Protein AF-A0A7S2EZU2-F1 (afdb_monomer_lite)

Structure (mmCIF, N/CA/C/O backbone):
data_AF-A0A7S2EZU2-F1
#
_entry.id   AF-A0A7S2EZU2-F1
#
loop_
_atom_site.group_PDB
_atom_site.id
_atom_site.type_symbol
_atom_site.label_atom_id
_atom_site.label_alt_id
_atom_site.label_comp_id
_atom_site.label_asym_id
_atom_site.label_entity_id
_atom_site.label_seq_id
_atom_site.pdbx_PDB_ins_code
_atom_site.Cartn_x
_atom_site.Cartn_y
_atom_site.Cartn_z
_atom_site.occupancy
_atom_site.B_iso_or_equiv
_atom_site.auth_seq_id
_atom_site.auth_comp_id
_atom_site.auth_asym_id
_atom_site.auth_atom_id
_atom_site.pdbx_PDB_model_num
ATOM 1 N N . THR A 1 1 ? 7.214 18.706 7.362 1.00 72.06 1 THR A N 1
ATOM 2 C CA . THR A 1 1 ? 6.166 18.073 6.531 1.00 72.06 1 THR A CA 1
ATOM 3 C C . THR A 1 1 ? 4.751 18.525 6.877 1.00 72.06 1 THR A C 1
ATOM 5 O O . THR A 1 1 ? 3.893 18.353 6.032 1.00 72.06 1 THR A O 1
ATOM 8 N N . GLY A 1 2 ? 4.464 19.071 8.073 1.00 86.44 2 GLY A N 1
ATOM 9 C CA . GLY A 1 2 ? 3.095 19.481 8.444 1.00 86.44 2 GLY A CA 1
ATOM 10 C C . GLY A 1 2 ? 2.192 18.339 8.933 1.00 86.44 2 GLY A C 1
ATOM 11 O O . GLY A 1 2 ? 0.995 18.539 9.103 1.00 86.44 2 GLY A O 1
ATOM 12 N N . ARG A 1 3 ? 2.751 17.142 9.173 1.00 88.69 3 ARG A N 1
ATOM 13 C CA . ARG A 1 3 ? 2.014 16.012 9.759 1.00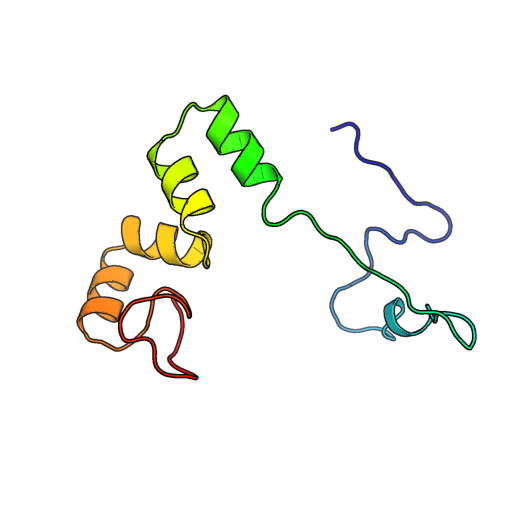 88.69 3 ARG A CA 1
ATOM 14 C C . ARG A 1 3 ? 1.587 16.320 11.194 1.00 88.69 3 ARG A C 1
ATOM 16 O O . ARG A 1 3 ? 2.326 16.962 11.940 1.00 88.69 3 ARG A O 1
ATOM 23 N N . LEU A 1 4 ? 0.431 15.788 11.585 1.00 88.19 4 LEU A N 1
ATOM 24 C CA . LEU A 1 4 ? -0.009 15.784 12.977 1.00 88.19 4 LEU A CA 1
ATOM 25 C C . LEU A 1 4 ? 0.975 14.987 13.843 1.00 88.19 4 LEU A C 1
ATOM 27 O O . LEU A 1 4 ? 1.561 13.999 13.397 1.00 88.19 4 LEU A O 1
ATOM 31 N N . SER A 1 5 ? 1.140 15.417 15.092 1.00 88.12 5 SER A N 1
ATOM 32 C CA . SER A 1 5 ? 1.959 14.721 16.084 1.00 88.12 5 SER A CA 1
ATOM 33 C C . SER A 1 5 ? 1.113 14.362 17.300 1.00 88.12 5 SER A C 1
ATOM 35 O O . SER A 1 5 ? 0.192 15.093 17.658 1.00 88.12 5 SER A O 1
ATOM 37 N N . SER A 1 6 ? 1.419 13.224 17.921 1.00 84.25 6 SER A N 1
ATOM 38 C CA . SER A 1 6 ? 0.743 12.725 19.118 1.00 84.25 6 SER A CA 1
ATOM 39 C C . SER A 1 6 ? 1.741 12.673 20.269 1.00 84.25 6 SER A C 1
ATOM 41 O O . SER A 1 6 ? 2.887 12.252 20.093 1.00 84.25 6 SER A O 1
ATOM 43 N N . ARG A 1 7 ? 1.328 13.138 21.447 1.00 85.44 7 ARG A N 1
ATOM 44 C CA . ARG A 1 7 ? 2.122 13.110 22.678 1.00 85.44 7 ARG A CA 1
ATOM 45 C C . ARG A 1 7 ? 1.205 12.721 23.836 1.00 85.44 7 ARG A C 1
ATOM 47 O O . ARG A 1 7 ? 0.052 13.129 23.848 1.00 85.44 7 ARG A O 1
ATOM 54 N N . GLN A 1 8 ? 1.754 11.973 24.799 1.00 82.75 8 GLN A N 1
ATOM 55 C CA . GLN A 1 8 ? 1.086 11.545 26.040 1.00 82.75 8 GLN A CA 1
ATOM 56 C C . GLN A 1 8 ? -0.294 10.862 25.845 1.00 82.75 8 GLN A C 1
ATOM 58 O O . GLN A 1 8 ? -1.308 11.425 26.252 1.00 82.75 8 GLN A O 1
ATOM 63 N N . PRO A 1 9 ? -0.361 9.626 25.303 1.00 80.50 9 PRO A N 1
ATOM 64 C CA . PRO A 1 9 ? 0.723 8.800 24.755 1.00 80.50 9 PRO A CA 1
ATOM 65 C C . PRO A 1 9 ? 1.002 9.113 23.274 1.00 80.50 9 PRO A C 1
ATOM 67 O O . PRO A 1 9 ? 0.183 9.720 22.594 1.00 80.50 9 PRO A O 1
ATOM 70 N N . ASN A 1 10 ? 2.168 8.712 22.759 1.00 82.12 10 ASN A N 1
ATOM 71 C CA . ASN A 1 10 ? 2.471 8.843 21.331 1.00 82.12 10 ASN A CA 1
ATOM 72 C C . ASN A 1 10 ? 1.849 7.681 20.546 1.00 82.12 10 ASN A C 1
ATOM 74 O O . ASN A 1 10 ? 2.452 6.622 20.426 1.00 82.12 10 ASN A O 1
ATOM 78 N N . LEU A 1 11 ? 0.676 7.909 19.959 1.00 80.75 11 LEU A N 1
ATOM 79 C CA . LEU A 1 11 ? -0.041 6.884 19.191 1.00 80.75 11 LEU A CA 1
ATOM 80 C C . LEU A 1 11 ? 0.485 6.691 17.757 1.00 80.75 11 LEU A C 1
ATOM 82 O O . LEU A 1 11 ? 0.008 5.811 17.045 1.00 80.75 11 LEU A O 1
ATOM 86 N N . MET A 1 12 ? 1.455 7.502 17.317 1.00 78.88 12 MET A N 1
ATOM 87 C CA . MET A 1 12 ? 1.980 7.466 15.944 1.00 78.88 12 MET A CA 1
ATOM 88 C C . MET A 1 12 ? 3.094 6.427 15.752 1.00 78.88 12 MET A C 1
ATOM 90 O O . MET A 1 12 ? 3.340 6.007 14.626 1.00 78.88 12 MET A O 1
ATOM 94 N N . GLY A 1 13 ? 3.799 6.053 16.826 1.00 68.50 13 GLY A N 1
ATOM 95 C CA . GLY A 1 13 ? 5.052 5.285 16.771 1.00 68.50 13 GLY A CA 1
ATOM 96 C C . GLY A 1 13 ? 4.995 3.894 17.400 1.00 68.50 13 GLY A C 1
ATOM 97 O O . GLY A 1 13 ? 6.041 3.359 17.757 1.00 68.50 13 GLY A O 1
ATOM 98 N N . GLU A 1 14 ? 3.804 3.325 17.591 1.00 64.81 14 GLU A N 1
ATOM 99 C CA . GLU A 1 14 ? 3.664 2.020 18.243 1.00 64.81 14 GLU A CA 1
ATOM 100 C C . GLU A 1 14 ? 4.361 0.903 17.441 1.00 64.81 14 GLU A C 1
ATOM 102 O O . GLU A 1 14 ? 4.097 0.767 16.239 1.00 64.81 14 GLU A O 1
ATOM 107 N N . PRO A 1 15 ? 5.225 0.079 18.072 1.00 57.59 15 PRO A N 1
ATOM 108 C CA . PRO A 1 15 ? 5.915 -1.011 17.394 1.00 57.59 15 PRO A CA 1
ATOM 109 C C . PRO A 1 15 ? 4.920 -1.982 16.755 1.00 57.59 15 PRO A C 1
ATOM 111 O O . PRO A 1 15 ? 4.019 -2.494 17.418 1.00 57.59 15 PRO A O 1
ATOM 114 N N . ALA A 1 16 ? 5.115 -2.296 15.472 1.00 56.72 16 ALA A N 1
ATOM 115 C CA . ALA A 1 16 ? 4.250 -3.224 14.739 1.00 56.72 16 ALA A CA 1
ATOM 116 C C . ALA A 1 16 ? 4.284 -4.667 15.292 1.00 56.72 16 ALA A C 1
ATOM 118 O O . ALA A 1 16 ? 3.386 -5.456 15.010 1.00 56.72 16 ALA A O 1
ATOM 119 N N . GLY A 1 17 ? 5.272 -5.016 16.122 1.00 54.12 17 GLY A N 1
ATOM 120 C CA . GLY A 1 17 ? 5.302 -6.293 16.826 1.00 54.12 17 GLY A CA 1
ATOM 121 C C . GLY A 1 17 ? 6.422 -6.365 17.856 1.00 54.12 17 GLY A C 1
ATOM 122 O O . GLY A 1 17 ? 7.586 -6.260 17.478 1.00 54.12 17 GLY A O 1
ATOM 123 N N . LYS A 1 18 ? 6.056 -6.529 19.140 1.00 55.00 18 LYS A N 1
ATOM 124 C CA . LYS A 1 18 ? 6.769 -7.298 20.197 1.00 55.00 18 LYS A CA 1
ATOM 125 C C . LYS A 1 18 ? 6.286 -6.998 21.625 1.00 55.00 18 LYS A C 1
ATOM 127 O O . LYS A 1 18 ? 6.523 -7.817 22.504 1.00 55.00 18 LYS A O 1
ATOM 132 N N . SER A 1 19 ? 5.577 -5.901 21.878 1.00 52.47 19 SER A N 1
ATOM 133 C CA . SER A 1 19 ? 4.894 -5.641 23.156 1.00 52.47 19 SER A CA 1
ATOM 134 C C . SER A 1 19 ? 3.376 -5.676 22.959 1.00 52.47 19 SER A C 1
ATOM 136 O O . SER A 1 19 ? 2.910 -5.593 21.824 1.00 52.47 19 SER A O 1
ATOM 138 N N . VAL A 1 20 ? 2.625 -5.902 24.048 1.00 56.78 20 VAL A N 1
ATOM 139 C CA . VAL A 1 20 ? 1.149 -5.991 24.126 1.00 56.78 20 VAL A CA 1
ATOM 140 C C . VAL A 1 20 ? 0.470 -5.215 22.991 1.00 56.78 20 VAL A C 1
ATOM 142 O O . VAL A 1 20 ? 0.792 -4.042 22.820 1.00 56.78 20 VAL A O 1
ATOM 145 N N . PRO A 1 21 ? -0.466 -5.810 22.224 1.00 68.31 21 PRO A N 1
ATOM 146 C CA . PRO A 1 21 ? -1.071 -5.127 21.089 1.00 68.31 21 PRO A CA 1
ATOM 147 C C . PRO A 1 21 ? -1.936 -3.965 21.590 1.00 68.31 21 PRO A C 1
ATOM 149 O O . PRO A 1 21 ? -3.137 -4.126 21.787 1.00 68.31 21 PRO A O 1
ATOM 152 N N . LEU A 1 22 ? -1.335 -2.786 21.783 1.00 75.19 22 LEU A N 1
ATOM 153 C CA . LEU A 1 22 ? -1.996 -1.578 22.283 1.00 75.19 22 LEU A CA 1
ATOM 154 C C . LEU A 1 22 ? -3.202 -1.222 21.409 1.00 75.19 22 LEU A C 1
ATOM 156 O O . LEU A 1 22 ? -4.239 -0.805 21.909 1.00 75.19 22 LEU A O 1
ATOM 160 N N . ARG A 1 23 ? -3.119 -1.516 20.105 1.00 78.12 23 ARG A N 1
ATOM 161 C CA . ARG A 1 23 ? -4.244 -1.408 19.166 1.00 78.12 23 ARG A CA 1
ATOM 162 C C . ARG A 1 23 ? -5.489 -2.185 19.619 1.00 78.12 23 ARG A C 1
ATOM 164 O O . ARG A 1 23 ? -6.590 -1.699 19.411 1.00 78.12 23 ARG A O 1
ATOM 171 N N . LYS A 1 24 ? -5.332 -3.350 20.263 1.00 82.69 24 LYS A N 1
ATOM 172 C CA . LYS A 1 24 ? -6.449 -4.149 20.805 1.00 82.69 24 LYS A CA 1
ATOM 173 C C . LYS A 1 24 ? -7.033 -3.575 22.098 1.00 82.69 24 LYS A C 1
ATOM 175 O O . LYS A 1 24 ? -8.133 -3.969 22.466 1.00 82.69 24 LYS A O 1
ATOM 180 N N . ALA A 1 25 ? -6.331 -2.669 22.783 1.00 84.75 25 ALA A N 1
ATOM 181 C CA . ALA A 1 25 ? -6.863 -1.993 23.966 1.00 84.75 25 ALA A CA 1
ATOM 182 C C . ALA A 1 25 ? -7.916 -0.929 23.604 1.00 84.75 25 ALA A C 1
ATOM 184 O O . ALA A 1 25 ? -8.744 -0.571 24.439 1.00 84.75 25 ALA A O 1
ATOM 185 N N . PHE A 1 26 ? -7.921 -0.445 22.358 1.00 86.75 26 PHE A N 1
ATOM 186 C CA . PHE A 1 26 ? -8.941 0.474 21.860 1.00 86.75 26 PHE A CA 1
ATOM 187 C C . PHE A 1 26 ? -10.153 -0.311 21.347 1.00 86.75 26 PHE A C 1
ATOM 189 O O . PHE A 1 26 ? -10.093 -0.955 20.300 1.00 86.75 26 PHE A O 1
ATOM 196 N N . ALA A 1 27 ? -11.267 -0.240 22.076 1.00 91.00 27 ALA A N 1
ATOM 197 C CA . ALA A 1 27 ? -12.518 -0.905 21.721 1.00 91.00 27 ALA A CA 1
ATOM 198 C C . ALA A 1 27 ? -13.658 0.104 21.531 1.00 91.00 27 ALA A C 1
ATOM 200 O O . ALA A 1 27 ? -13.736 1.121 22.223 1.00 91.00 27 ALA A O 1
ATOM 201 N N . ALA A 1 28 ? -14.566 -0.190 20.596 1.00 95.06 28 ALA A N 1
ATOM 202 C CA . ALA A 1 28 ? -15.825 0.540 20.500 1.00 95.06 28 ALA A CA 1
ATOM 203 C C . ALA A 1 28 ? -16.736 0.190 21.692 1.00 95.06 28 ALA A C 1
ATOM 205 O O . ALA A 1 28 ? -16.731 -0.955 22.147 1.00 95.06 28 ALA A O 1
ATOM 206 N N . PRO A 1 29 ? -17.566 1.132 22.170 1.00 95.12 29 PRO A N 1
ATOM 207 C CA . PRO A 1 29 ? -18.594 0.820 23.155 1.00 95.12 29 PRO A CA 1
ATOM 208 C C . PRO A 1 29 ? -19.671 -0.115 22.564 1.00 95.12 29 PRO A C 1
ATOM 210 O O . PRO A 1 29 ? -19.805 -0.201 21.336 1.00 95.12 29 PRO A O 1
ATOM 213 N N . PRO A 1 30 ? -20.479 -0.782 23.414 1.00 96.44 30 PRO A N 1
ATOM 214 C CA . PRO A 1 30 ? -21.551 -1.666 22.965 1.00 96.44 30 PRO A CA 1
ATOM 215 C C . PRO A 1 30 ? -22.480 -0.998 21.943 1.00 96.44 30 PRO A C 1
ATOM 217 O O . PRO A 1 30 ? -22.857 0.165 22.089 1.00 96.44 30 PRO A O 1
ATOM 220 N N . GLY A 1 31 ? -22.832 -1.734 20.888 1.00 97.25 31 GLY A N 1
ATOM 221 C CA . GLY A 1 31 ? -23.674 -1.232 19.797 1.00 97.25 31 GLY A CA 1
ATOM 222 C C . GLY A 1 31 ? -22.963 -0.319 18.788 1.00 97.25 31 GLY A C 1
ATOM 223 O O . GLY A 1 31 ? -23.615 0.169 17.868 1.00 97.25 31 GLY A O 1
ATOM 224 N N . LYS A 1 32 ? -21.646 -0.087 18.912 1.00 97.12 32 LYS A N 1
ATOM 225 C CA . LYS A 1 32 ? -20.851 0.703 17.954 1.00 97.12 32 LYS A CA 1
ATOM 226 C C . LYS A 1 32 ? -19.683 -0.095 17.372 1.00 97.12 32 LYS A C 1
ATOM 228 O O . LYS A 1 32 ? -19.304 -1.146 17.882 1.00 97.12 32 LYS A O 1
ATOM 233 N N . ARG A 1 33 ? -19.093 0.430 16.293 1.00 95.56 33 ARG A N 1
ATOM 234 C CA . ARG A 1 33 ? -17.866 -0.089 15.668 1.00 95.56 33 ARG A CA 1
ATOM 235 C C . ARG A 1 33 ? -16.870 1.042 15.430 1.00 95.56 33 ARG A C 1
ATOM 237 O O . ARG A 1 33 ? -17.280 2.165 15.149 1.00 95.56 33 ARG A O 1
ATOM 244 N N . LEU A 1 34 ? -15.578 0.733 15.531 1.00 93.56 34 LEU A N 1
ATOM 245 C CA . LEU A 1 34 ? -14.511 1.617 15.064 1.00 93.56 34 LEU A CA 1
ATOM 246 C C . LEU A 1 34 ? -14.322 1.399 13.561 1.00 93.56 34 LEU A C 1
ATOM 248 O O . LEU A 1 34 ? -14.273 0.256 13.108 1.00 93.56 34 LEU A O 1
ATOM 252 N N . ILE A 1 35 ? -14.222 2.487 12.801 1.00 93.81 35 ILE A N 1
ATOM 253 C CA . ILE A 1 35 ? -13.912 2.459 11.371 1.00 93.81 35 ILE A CA 1
ATOM 254 C C . ILE A 1 35 ? -12.522 3.055 11.207 1.00 93.81 35 ILE A C 1
ATOM 256 O O . ILE A 1 35 ? -12.253 4.150 11.698 1.00 93.81 35 ILE A O 1
ATOM 260 N N . VAL A 1 36 ? -11.649 2.322 10.527 1.00 89.62 36 VAL A N 1
ATOM 261 C CA . VAL A 1 36 ? -10.310 2.784 10.168 1.00 89.62 36 VAL A CA 1
ATOM 262 C C . VAL A 1 36 ? -10.306 3.037 8.670 1.00 89.62 36 VAL A C 1
ATOM 264 O O . VAL A 1 36 ? -10.670 2.153 7.898 1.00 89.62 36 VAL A O 1
ATOM 267 N N . ALA A 1 37 ? -9.909 4.240 8.276 1.00 92.31 37 ALA A N 1
ATOM 268 C CA . ALA A 1 37 ? -9.675 4.599 6.889 1.00 92.31 37 ALA A CA 1
ATOM 269 C C . ALA A 1 37 ? -8.220 5.042 6.764 1.00 92.31 37 ALA A C 1
ATOM 271 O O . ALA A 1 37 ? -7.779 5.930 7.494 1.00 92.31 37 ALA A O 1
ATOM 272 N N . ASP A 1 38 ? -7.491 4.394 5.866 1.00 90.38 38 ASP A N 1
ATOM 273 C CA . ASP A 1 38 ? -6.101 4.707 5.562 1.00 90.38 38 ASP A CA 1
ATOM 274 C C . ASP A 1 38 ? -5.984 5.078 4.084 1.00 90.38 38 ASP A C 1
ATOM 276 O O . ASP A 1 38 ? -6.718 4.560 3.236 1.00 90.38 38 ASP A O 1
ATOM 280 N N . TYR A 1 39 ? -5.073 5.993 3.773 1.00 89.81 39 TYR A N 1
ATOM 281 C CA . TYR A 1 39 ? -4.823 6.379 2.396 1.00 89.81 39 TYR A CA 1
ATOM 282 C C . TYR A 1 39 ? -3.819 5.419 1.764 1.00 89.81 39 TYR A C 1
ATOM 284 O O . TYR A 1 39 ? -2.620 5.491 2.029 1.00 89.81 39 TYR A O 1
ATOM 292 N N . GLY A 1 40 ? -4.301 4.572 0.854 1.00 86.19 40 GLY A N 1
ATOM 293 C CA . GLY A 1 40 ? -3.449 3.668 0.084 1.00 86.19 40 GLY A CA 1
ATOM 294 C C . GLY A 1 40 ? -2.377 4.423 -0.708 1.00 86.19 40 GLY A C 1
ATOM 295 O O . GLY A 1 40 ? -2.688 5.105 -1.691 1.00 86.19 40 GLY A O 1
ATOM 296 N N . GLN A 1 41 ? -1.120 4.286 -0.272 1.00 89.88 41 GLN A N 1
ATOM 297 C CA . GLN A 1 41 ? 0.076 4.801 -0.945 1.00 89.88 41 GLN A CA 1
ATOM 298 C C . GLN A 1 41 ? -0.013 6.302 -1.297 1.00 89.88 41 GLN A C 1
ATOM 300 O O . GLN A 1 41 ? 0.415 6.721 -2.374 1.00 89.88 41 GLN A O 1
ATOM 305 N N . LEU A 1 42 ? -0.565 7.128 -0.395 1.00 93.31 42 LEU A N 1
ATOM 306 C CA . LEU A 1 42 ? -0.800 8.562 -0.638 1.00 93.31 42 LEU A CA 1
ATOM 307 C C . LEU A 1 42 ? 0.433 9.298 -1.169 1.00 93.31 42 LEU A C 1
ATOM 309 O O . LEU A 1 42 ? 0.334 10.074 -2.114 1.00 93.31 42 LEU A O 1
ATOM 313 N N . GLU A 1 43 ? 1.593 9.051 -0.568 1.00 93.50 43 GLU A N 1
ATOM 314 C CA . GLU A 1 43 ? 2.829 9.746 -0.928 1.00 93.50 43 GLU A CA 1
ATOM 315 C C . GLU A 1 43 ? 3.270 9.433 -2.361 1.00 93.50 43 GLU A C 1
ATOM 317 O O . GLU A 1 43 ? 3.676 10.342 -3.080 1.00 93.50 43 GLU A O 1
ATOM 322 N N . LEU A 1 44 ? 3.109 8.184 -2.814 1.00 94.00 44 LEU A N 1
ATOM 323 C CA . LEU A 1 44 ? 3.401 7.804 -4.199 1.00 94.00 44 LEU A CA 1
ATOM 324 C C . LEU A 1 44 ? 2.405 8.428 -5.175 1.00 94.00 44 LEU A C 1
ATOM 326 O O . LEU A 1 44 ? 2.801 8.866 -6.251 1.00 94.00 44 LEU A O 1
ATOM 330 N N . ARG A 1 45 ? 1.128 8.538 -4.792 1.00 94.38 45 ARG A N 1
ATOM 331 C CA . ARG A 1 45 ? 0.113 9.231 -5.603 1.00 94.38 45 ARG A CA 1
ATOM 332 C C . ARG A 1 45 ? 0.439 10.711 -5.766 1.00 94.38 45 ARG A C 1
ATOM 334 O O . ARG A 1 45 ? 0.366 11.234 -6.875 1.00 94.38 45 ARG A O 1
ATOM 341 N N . VAL A 1 46 ? 0.842 11.371 -4.680 1.00 95.00 46 VAL A N 1
ATOM 342 C CA . V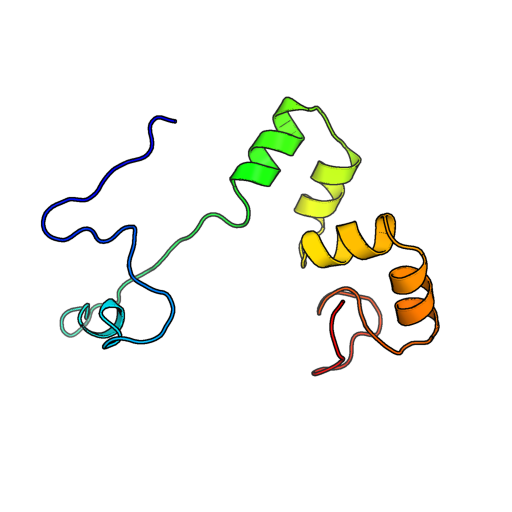AL A 1 46 ? 1.288 12.770 -4.718 1.00 95.00 46 VAL A CA 1
ATOM 343 C C . VAL A 1 46 ? 2.532 12.907 -5.595 1.00 95.00 46 VAL A C 1
ATOM 345 O O . VAL A 1 46 ? 2.566 13.780 -6.457 1.00 95.00 46 VAL A O 1
ATOM 348 N N . LEU A 1 47 ? 3.519 12.021 -5.439 1.00 95.38 47 LEU A N 1
ATOM 349 C CA . LEU A 1 47 ? 4.728 12.027 -6.262 1.00 95.38 47 LEU A CA 1
ATOM 350 C C . LEU A 1 47 ? 4.409 11.848 -7.754 1.00 95.38 47 LEU A C 1
ATOM 352 O O . LEU A 1 47 ? 4.955 12.576 -8.577 1.00 95.38 47 LEU A O 1
ATOM 356 N N . ALA A 1 48 ? 3.509 10.924 -8.104 1.00 95.31 48 ALA A N 1
ATOM 357 C CA . ALA A 1 48 ? 3.140 10.641 -9.492 1.00 95.31 48 ALA A CA 1
ATOM 358 C C . ALA A 1 48 ? 2.525 11.858 -10.173 1.00 95.31 48 ALA A C 1
ATOM 360 O O . ALA A 1 48 ? 2.875 12.171 -11.309 1.00 95.31 48 ALA A O 1
ATOM 361 N N . HIS A 1 49 ? 1.660 12.562 -9.443 1.00 95.38 49 HIS A N 1
ATOM 362 C CA . HIS A 1 49 ? 1.028 13.780 -9.921 1.00 95.38 49 HIS A CA 1
ATOM 363 C C . HIS A 1 49 ? 2.031 14.927 -10.079 1.00 95.38 49 HIS A C 1
ATOM 365 O O . HIS A 1 49 ? 2.064 15.571 -11.121 1.00 95.38 49 HIS A O 1
ATOM 371 N N . LEU A 1 50 ? 2.876 15.166 -9.071 1.00 97.06 50 LEU A N 1
ATOM 372 C CA . LEU A 1 50 ? 3.853 16.259 -9.109 1.00 97.06 50 LEU A CA 1
ATOM 373 C C . LEU A 1 50 ? 4.936 16.056 -10.176 1.00 97.06 50 LEU A C 1
ATOM 375 O O . LEU A 1 50 ? 5.435 17.033 -10.726 1.00 97.06 50 LEU A O 1
ATOM 379 N N . ALA A 1 51 ? 5.303 14.805 -10.457 1.00 96.75 51 ALA A N 1
ATOM 380 C CA . ALA A 1 51 ? 6.296 14.459 -11.469 1.00 96.75 51 ALA A CA 1
ATOM 381 C C . ALA A 1 51 ? 5.712 14.307 -12.888 1.00 96.75 51 ALA A C 1
ATOM 383 O O . ALA A 1 51 ? 6.471 14.011 -13.807 1.00 96.75 51 ALA A O 1
ATOM 384 N N . ASP A 1 52 ? 4.389 14.441 -13.061 1.00 95.12 52 ASP A N 1
ATOM 385 C CA . ASP A 1 52 ? 3.654 14.114 -14.298 1.00 95.12 52 ASP A CA 1
ATOM 386 C C . ASP A 1 52 ? 4.043 12.739 -14.888 1.00 95.12 52 ASP A C 1
ATOM 388 O O . ASP A 1 52 ? 4.185 12.527 -16.096 1.00 95.12 52 ASP A O 1
ATOM 392 N N . CYS A 1 53 ? 4.271 11.768 -13.999 1.00 95.50 53 CYS A N 1
ATOM 393 C CA . CYS A 1 53 ? 4.783 10.456 -14.369 1.00 95.50 53 CYS A CA 1
ATOM 394 C C . CYS A 1 53 ? 3.628 9.531 -14.759 1.00 95.50 53 CYS A C 1
ATOM 396 O O . CYS A 1 53 ? 3.090 8.801 -13.923 1.00 95.50 53 CYS A O 1
ATOM 398 N N . LYS A 1 54 ? 3.259 9.549 -16.044 1.00 93.94 54 LYS A N 1
ATOM 399 C CA . LYS A 1 54 ? 2.148 8.748 -16.589 1.00 93.94 54 LYS A CA 1
ATOM 400 C C . LYS A 1 54 ? 2.253 7.263 -16.253 1.00 93.94 54 LYS A C 1
ATOM 402 O O . LYS A 1 54 ? 1.288 6.696 -15.765 1.00 93.94 54 LYS A O 1
ATOM 407 N N . SER A 1 55 ? 3.434 6.661 -16.400 1.00 90.62 55 SER A N 1
ATOM 408 C CA . SER A 1 55 ? 3.630 5.242 -16.075 1.00 90.62 55 SER A CA 1
ATOM 409 C C . SER A 1 55 ? 3.322 4.926 -14.608 1.00 90.62 55 SER A C 1
ATOM 411 O O . SER A 1 55 ? 2.724 3.894 -14.315 1.00 90.62 55 SER A O 1
ATOM 413 N N . MET A 1 56 ? 3.675 5.817 -13.677 1.00 92.06 56 MET A N 1
ATOM 414 C CA . MET A 1 56 ? 3.373 5.630 -12.258 1.00 92.06 56 MET A CA 1
ATOM 415 C C . MET A 1 56 ? 1.898 5.892 -11.941 1.00 92.06 56 MET A C 1
ATOM 417 O O . MET A 1 56 ? 1.324 5.183 -11.117 1.00 92.06 56 MET A O 1
ATOM 421 N N . VAL A 1 57 ? 1.272 6.871 -12.601 1.00 93.69 57 VAL A N 1
ATOM 422 C CA . VAL A 1 57 ? -0.178 7.099 -12.505 1.00 93.69 57 VAL A CA 1
ATOM 423 C C . VAL A 1 57 ? -0.936 5.861 -12.978 1.00 93.69 57 VAL A C 1
ATOM 425 O O . VAL A 1 57 ? -1.777 5.355 -12.239 1.00 93.69 57 VAL A O 1
ATOM 428 N N . ASP A 1 58 ? -0.588 5.326 -14.147 1.00 91.75 58 ASP A N 1
ATOM 429 C CA . ASP A 1 58 ? -1.235 4.151 -14.730 1.00 91.75 58 ASP A CA 1
ATOM 430 C C . ASP A 1 58 ? -1.088 2.927 -13.817 1.00 91.75 58 ASP A C 1
ATOM 432 O O . ASP A 1 58 ? -2.069 2.230 -13.558 1.00 91.75 58 ASP A O 1
ATOM 436 N N . LEU A 1 59 ? 0.102 2.707 -13.244 1.00 89.94 59 LEU A N 1
ATOM 437 C CA . LEU A 1 59 ? 0.334 1.642 -12.262 1.00 89.94 59 LEU A CA 1
ATOM 438 C C . LEU A 1 59 ? -0.514 1.815 -10.993 1.00 89.94 59 LEU A C 1
ATOM 440 O O . LEU A 1 59 ? -1.132 0.859 -10.532 1.00 89.94 59 LEU A O 1
ATOM 444 N N . LEU A 1 60 ? -0.584 3.026 -10.432 1.00 91.56 60 LEU A N 1
ATOM 445 C CA . LEU A 1 60 ? -1.391 3.315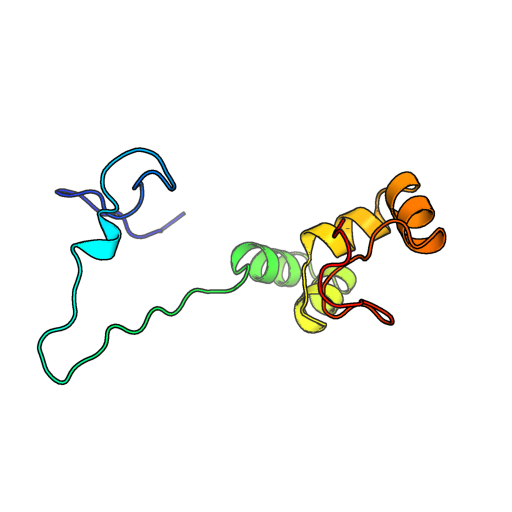 -9.239 1.00 91.56 60 LEU A CA 1
ATOM 446 C C . LEU A 1 60 ? -2.903 3.218 -9.502 1.00 91.56 60 LEU A C 1
ATOM 448 O O . LEU A 1 60 ? -3.667 2.924 -8.576 1.00 91.56 60 LEU A O 1
ATOM 452 N N . CYS A 1 61 ? -3.339 3.503 -10.731 1.00 91.12 61 CYS A N 1
ATOM 453 C CA . CYS A 1 61 ? -4.730 3.416 -11.176 1.00 91.12 61 CYS A CA 1
ATOM 454 C C . CYS A 1 61 ? -5.152 1.983 -11.514 1.00 91.12 61 CYS A C 1
ATOM 456 O O . CYS A 1 61 ? -6.292 1.620 -11.234 1.00 91.12 61 CYS A O 1
ATOM 458 N N . ALA A 1 62 ? -4.246 1.165 -12.057 1.00 87.69 62 ALA A N 1
ATOM 459 C CA . ALA A 1 62 ? -4.477 -0.262 -12.275 1.00 87.69 62 ALA A CA 1
ATOM 460 C C . ALA A 1 62 ? -4.724 -1.023 -10.959 1.00 87.69 62 ALA A C 1
ATOM 462 O O . ALA A 1 62 ? -5.366 -2.072 -10.964 1.00 87.69 62 ALA A O 1
ATOM 463 N N . GLY A 1 63 ? -4.255 -0.476 -9.832 1.00 86.12 63 GLY A N 1
ATOM 464 C CA . GLY A 1 63 ? -4.346 -1.117 -8.526 1.00 86.12 63 GLY A CA 1
ATOM 465 C C . GLY A 1 63 ? -3.319 -2.240 -8.368 1.00 86.12 63 GLY A C 1
ATOM 466 O O . GLY A 1 63 ? -2.335 -2.312 -9.103 1.00 86.12 63 GLY A O 1
ATOM 467 N N . GLY A 1 64 ? -3.538 -3.110 -7.383 1.00 84.50 64 GLY A N 1
ATOM 468 C CA . GLY A 1 64 ? -2.574 -4.155 -7.030 1.00 84.50 64 GLY A CA 1
ATOM 469 C C . GLY A 1 64 ? -1.379 -3.618 -6.238 1.00 84.50 64 GLY A C 1
ATOM 470 O O . GLY A 1 64 ? -1.447 -2.537 -5.642 1.00 84.50 64 GLY A O 1
ATOM 471 N N . ASP A 1 65 ? -0.296 -4.394 -6.195 1.00 89.38 65 ASP A N 1
ATOM 472 C CA . ASP A 1 65 ? 0.915 -4.007 -5.471 1.00 89.38 65 ASP A CA 1
ATOM 473 C C . ASP A 1 65 ? 1.890 -3.273 -6.395 1.00 89.38 65 ASP A C 1
ATOM 475 O O . ASP A 1 65 ? 2.537 -3.854 -7.271 1.00 89.38 65 ASP A O 1
ATOM 479 N N . ILE A 1 66 ? 2.013 -1.962 -6.186 1.00 89.75 66 ILE A N 1
ATOM 480 C CA . ILE A 1 66 ? 2.942 -1.129 -6.944 1.00 89.75 66 ILE A CA 1
ATOM 481 C C . ILE A 1 66 ? 4.401 -1.537 -6.731 1.00 89.75 66 ILE A C 1
ATOM 483 O O . ILE A 1 66 ? 5.203 -1.369 -7.650 1.00 89.75 66 ILE A O 1
ATOM 487 N N . HIS A 1 67 ? 4.767 -2.069 -5.564 1.00 91.06 67 HIS A N 1
ATOM 488 C CA . HIS A 1 67 ? 6.150 -2.443 -5.284 1.00 91.06 67 HIS A CA 1
ATOM 489 C C . HIS A 1 67 ? 6.567 -3.624 -6.154 1.00 91.06 67 HIS A C 1
ATOM 491 O O . HIS A 1 67 ? 7.541 -3.515 -6.900 1.00 91.06 67 HIS A O 1
ATOM 497 N N . SER A 1 68 ? 5.775 -4.693 -6.150 1.00 91.88 68 SER A N 1
ATOM 498 C CA . SER A 1 68 ? 6.022 -5.877 -6.970 1.00 91.88 68 SER A CA 1
ATOM 499 C C . SER A 1 68 ? 5.946 -5.572 -8.468 1.00 91.88 68 SER A C 1
ATOM 501 O O . SER A 1 68 ? 6.789 -6.031 -9.241 1.00 91.88 68 SER A O 1
ATOM 503 N N . ARG A 1 69 ? 5.011 -4.714 -8.903 1.00 90.50 69 ARG A N 1
ATOM 504 C CA . ARG A 1 69 ? 4.949 -4.251 -10.303 1.00 90.50 69 ARG A CA 1
ATOM 505 C C . ARG A 1 69 ? 6.179 -3.451 -10.708 1.00 90.50 69 ARG A C 1
ATOM 507 O O . ARG A 1 69 ? 6.718 -3.659 -11.790 1.00 90.50 69 ARG A O 1
ATOM 514 N N . THR A 1 70 ? 6.642 -2.560 -9.838 1.00 91.50 70 THR A N 1
ATOM 515 C CA . THR A 1 70 ? 7.867 -1.789 -10.074 1.00 91.50 70 THR A CA 1
ATOM 516 C C . THR A 1 70 ? 9.075 -2.721 -10.147 1.00 91.50 70 THR A C 1
ATOM 518 O O . THR A 1 70 ? 9.879 -2.599 -11.067 1.00 91.50 70 THR A O 1
ATOM 521 N N . ALA A 1 71 ? 9.169 -3.707 -9.251 1.00 93.12 71 ALA A N 1
ATOM 522 C CA . ALA A 1 71 ? 10.233 -4.705 -9.274 1.00 93.12 71 ALA A CA 1
ATOM 523 C C . ALA A 1 71 ? 10.233 -5.515 -10.581 1.00 93.12 71 ALA A C 1
ATOM 525 O O . ALA A 1 71 ? 11.280 -5.682 -11.201 1.00 93.12 71 ALA A O 1
ATOM 526 N N . HIS A 1 72 ? 9.059 -5.934 -11.054 1.00 92.00 72 HIS A N 1
ATOM 527 C CA . HIS A 1 72 ? 8.916 -6.618 -12.339 1.00 92.00 72 HIS A CA 1
ATOM 528 C C . HIS A 1 72 ? 9.345 -5.753 -13.535 1.00 92.00 72 HIS A C 1
ATOM 530 O O . HIS A 1 72 ? 9.888 -6.271 -14.504 1.00 92.00 72 HIS A O 1
ATOM 536 N N . LEU A 1 73 ? 9.144 -4.435 -13.484 1.00 89.50 73 LEU A N 1
ATOM 537 C CA . LEU A 1 73 ? 9.601 -3.533 -14.546 1.00 89.50 73 LEU A CA 1
ATOM 538 C C . LEU A 1 73 ? 11.115 -3.286 -14.511 1.00 89.50 73 LEU A C 1
ATOM 540 O O . LEU A 1 73 ? 11.719 -3.083 -15.563 1.00 89.50 73 LEU A O 1
ATOM 544 N N . MET A 1 74 ? 11.714 -3.276 -13.319 1.00 92.69 74 MET A N 1
ATOM 545 C CA . MET A 1 74 ? 13.100 -2.851 -13.113 1.00 92.69 74 MET A CA 1
ATOM 546 C C . MET A 1 74 ? 14.121 -3.991 -13.143 1.00 92.69 74 MET A C 1
ATOM 548 O O . MET A 1 74 ? 15.251 -3.756 -13.566 1.00 92.69 74 MET A O 1
ATOM 552 N N . PHE A 1 75 ? 13.757 -5.192 -12.687 1.00 95.12 75 PHE A N 1
ATOM 553 C CA . PHE A 1 75 ? 14.701 -6.293 -12.479 1.00 95.12 75 PHE A CA 1
ATOM 554 C C . PHE A 1 75 ? 14.446 -7.444 -13.448 1.00 95.12 75 PHE A C 1
ATOM 556 O O . PHE A 1 75 ? 13.333 -7.968 -13.548 1.00 95.12 75 PHE A O 1
ATOM 563 N N . GLU A 1 76 ? 15.493 -7.869 -14.152 1.00 95.56 76 GLU A N 1
ATOM 564 C CA . GLU A 1 76 ? 15.383 -8.939 -15.144 1.00 95.56 76 GLU A CA 1
ATOM 565 C C . GLU A 1 76 ? 15.104 -10.281 -14.472 1.00 95.56 76 GLU A C 1
ATOM 567 O O . GLU A 1 76 ? 14.245 -11.031 -14.923 1.00 95.56 76 GLU A O 1
ATOM 572 N N . GLU A 1 77 ? 15.725 -10.523 -13.319 1.00 94.69 77 GLU A N 1
ATOM 573 C CA . GLU A 1 77 ? 15.572 -11.750 -12.542 1.00 94.69 77 GLU A CA 1
ATOM 574 C C . GLU A 1 77 ? 14.122 -11.948 -12.087 1.00 94.69 77 GLU A C 1
ATOM 576 O O . GLU A 1 77 ? 13.623 -13.075 -12.028 1.00 94.69 77 GLU A O 1
ATOM 581 N N . VAL A 1 78 ? 13.424 -10.843 -11.803 1.00 94.19 78 VAL A N 1
ATOM 582 C CA . VAL A 1 78 ? 11.999 -10.850 -11.462 1.00 94.19 78 VAL A CA 1
ATOM 583 C C . VAL A 1 78 ? 11.162 -11.201 -12.689 1.00 94.19 78 VAL A C 1
ATOM 585 O O . VAL A 1 78 ? 10.259 -12.032 -12.593 1.00 94.19 78 VAL A O 1
ATOM 588 N N . ARG A 1 79 ? 11.458 -10.625 -13.862 1.00 94.62 79 ARG A N 1
ATOM 589 C CA . ARG A 1 79 ? 10.754 -10.975 -15.110 1.00 94.62 79 ARG A CA 1
ATOM 590 C C . ARG A 1 79 ? 10.957 -12.436 -15.483 1.00 94.62 79 ARG A C 1
ATOM 592 O O . ARG A 1 79 ? 9.992 -13.097 -15.865 1.00 94.62 79 ARG A O 1
ATOM 599 N N . ASP A 1 80 ? 12.166 -12.953 -15.315 1.00 94.94 80 ASP A N 1
ATOM 600 C CA . ASP A 1 80 ? 12.496 -14.350 -15.585 1.00 94.94 80 ASP A CA 1
ATOM 601 C C . ASP A 1 80 ? 11.790 -15.290 -14.605 1.00 94.94 80 ASP A C 1
ATOM 603 O O . ASP A 1 80 ? 11.300 -16.354 -14.985 1.00 94.94 80 ASP A O 1
ATOM 607 N N . ALA A 1 81 ? 11.697 -14.910 -13.328 1.00 93.38 81 ALA A N 1
ATOM 608 C CA . ALA A 1 81 ? 10.962 -15.677 -12.329 1.00 93.38 81 ALA A CA 1
ATOM 609 C C . ALA A 1 81 ? 9.453 -15.716 -12.615 1.00 93.38 81 ALA A C 1
ATOM 611 O O . ALA A 1 81 ? 8.858 -16.793 -12.525 1.00 93.38 81 ALA A O 1
ATOM 612 N N . VAL A 1 82 ? 8.862 -14.587 -13.018 1.00 92.50 82 VAL A N 1
ATOM 613 C CA . VAL A 1 82 ? 7.447 -14.505 -13.418 1.00 92.50 82 VAL A CA 1
ATOM 614 C C . VAL A 1 82 ? 7.189 -15.308 -14.694 1.00 92.50 82 VAL A C 1
ATOM 616 O O . VAL A 1 82 ? 6.246 -16.092 -14.746 1.00 92.50 82 VAL A O 1
ATOM 619 N N . SER A 1 83 ? 8.057 -15.189 -15.701 1.00 91.06 83 SER A N 1
ATOM 620 C CA . SER A 1 83 ? 7.920 -15.912 -16.976 1.00 91.06 83 SER A CA 1
ATOM 621 C C . SER A 1 83 ? 8.061 -17.427 -16.807 1.00 91.06 83 SER A C 1
ATOM 623 O O . SER A 1 83 ? 7.394 -18.195 -17.493 1.00 91.06 83 SER A O 1
ATOM 625 N N . ALA A 1 84 ? 8.891 -17.865 -15.858 1.00 91.88 84 ALA A N 1
ATOM 626 C CA . ALA A 1 84 ? 9.025 -19.268 -15.476 1.00 91.88 84 ALA A CA 1
ATOM 627 C C . ALA A 1 84 ? 7.884 -19.776 -14.568 1.00 91.88 84 ALA A C 1
ATOM 629 O O . ALA A 1 84 ? 7.925 -20.931 -14.146 1.00 91.88 84 ALA A O 1
ATOM 630 N N . GLY A 1 85 ? 6.910 -18.929 -14.209 1.00 88.69 85 GLY A N 1
ATOM 631 C CA . GLY A 1 85 ? 5.801 -19.281 -13.317 1.00 88.69 85 GLY A CA 1
ATOM 632 C C . GLY A 1 85 ? 6.221 -19.567 -11.871 1.00 88.69 85 GLY A C 1
ATOM 633 O O . GLY A 1 85 ? 5.472 -20.193 -11.127 1.00 88.69 85 GLY A O 1
ATOM 634 N N . ARG A 1 86 ? 7.427 -19.144 -11.463 1.00 89.56 86 ARG A N 1
ATOM 635 C CA . ARG A 1 86 ? 7.951 -19.370 -10.104 1.00 89.56 86 ARG A CA 1
ATOM 636 C C . ARG A 1 86 ? 7.345 -18.421 -9.081 1.00 89.56 86 ARG A C 1
ATOM 638 O O . ARG A 1 86 ? 7.297 -18.777 -7.910 1.00 89.56 86 ARG A O 1
ATOM 645 N N . VAL A 1 87 ? 6.948 -17.229 -9.522 1.00 90.81 87 VAL A N 1
ATOM 646 C CA . VAL A 1 87 ? 6.316 -16.171 -8.724 1.00 90.81 87 VAL A CA 1
ATOM 647 C C . VAL A 1 87 ? 5.282 -15.436 -9.572 1.00 90.81 87 VAL A C 1
ATOM 649 O O . VAL A 1 87 ? 5.362 -15.454 -10.801 1.00 90.81 87 VAL A O 1
ATOM 652 N N . VAL A 1 88 ? 4.333 -14.761 -8.929 1.00 91.75 88 VAL A N 1
ATOM 653 C CA . VAL A 1 88 ? 3.382 -13.857 -9.591 1.00 91.75 88 VAL A CA 1
ATOM 654 C C . VAL A 1 88 ? 3.556 -12.437 -9.067 1.00 91.75 88 VAL A C 1
ATOM 656 O O . VAL A 1 88 ? 3.981 -12.232 -7.933 1.00 91.75 88 VAL A O 1
ATOM 659 N N . VAL A 1 89 ? 3.264 -11.441 -9.902 1.00 89.12 89 VAL A N 1
ATOM 660 C CA . VAL A 1 89 ? 3.536 -10.036 -9.560 1.00 89.12 89 VAL A CA 1
ATOM 661 C C . VAL A 1 89 ? 2.638 -9.559 -8.422 1.00 89.12 89 VAL A C 1
ATOM 663 O O . VAL A 1 89 ? 3.118 -8.959 -7.476 1.00 89.12 89 VAL A O 1
ATOM 666 N N . ASP A 1 90 ? 1.340 -9.831 -8.483 1.00 87.94 90 ASP A N 1
ATOM 667 C CA . ASP A 1 90 ? 0.410 -9.589 -7.382 1.00 87.94 90 ASP A CA 1
ATOM 668 C C . ASP A 1 90 ? -0.819 -10.504 -7.527 1.00 87.94 90 ASP A C 1
ATOM 670 O O . ASP A 1 90 ? -0.959 -11.229 -8.512 1.00 87.94 90 ASP A O 1
ATOM 674 N N . ALA A 1 91 ? -1.732 -10.471 -6.554 1.00 83.62 91 ALA A N 1
ATOM 675 C CA . ALA A 1 91 ? -2.945 -11.293 -6.573 1.00 83.62 91 ALA A CA 1
ATOM 676 C C . ALA A 1 91 ? -3.935 -10.942 -7.705 1.00 83.62 91 ALA A C 1
ATOM 678 O O . ALA A 1 91 ? -4.843 -11.718 -7.985 1.00 83.62 91 ALA A O 1
ATOM 679 N N . SER A 1 92 ? -3.793 -9.774 -8.337 1.00 82.88 92 SER A N 1
ATOM 680 C CA . SER A 1 92 ? -4.581 -9.371 -9.508 1.00 82.88 92 SER A CA 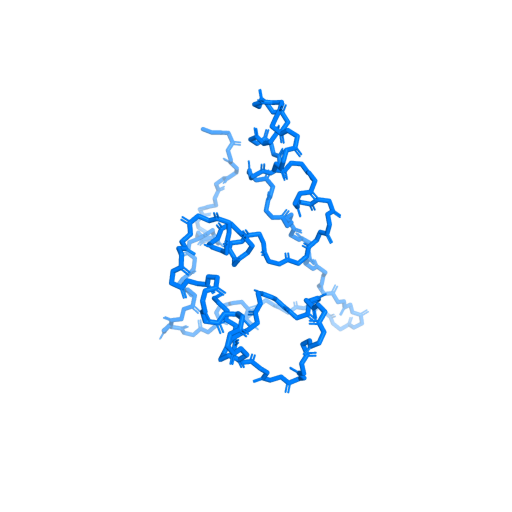1
ATOM 681 C C . SER A 1 92 ? -3.904 -9.737 -10.834 1.00 82.88 92 SER A C 1
ATOM 683 O O . SER A 1 92 ? -4.450 -9.453 -11.902 1.00 82.88 92 SER A O 1
ATOM 685 N N . TRP A 1 93 ? -2.714 -10.344 -10.787 1.00 84.31 93 TRP A N 1
ATOM 686 C CA . TRP A 1 93 ? -1.959 -10.704 -11.977 1.00 84.31 93 TRP A CA 1
ATOM 687 C C . TRP A 1 93 ? -2.665 -11.819 -12.765 1.00 84.31 93 TRP A C 1
ATOM 689 O O . TRP A 1 93 ? -3.186 -12.763 -12.163 1.00 84.31 93 TRP A O 1
ATOM 699 N N . PRO A 1 94 ? -2.690 -11.760 -14.111 1.00 81.00 94 PRO A N 1
ATOM 700 C CA . PRO A 1 94 ? -3.306 -12.809 -14.916 1.00 81.00 94 PRO A CA 1
ATOM 701 C C . PRO A 1 94 ? -2.700 -14.186 -14.614 1.00 81.00 94 PRO A C 1
ATOM 703 O O . PRO A 1 94 ? -1.484 -14.360 -14.679 1.00 81.00 94 PRO A O 1
ATOM 706 N N . GLY A 1 95 ? -3.553 -15.162 -14.292 1.00 76.44 95 GLY A N 1
ATOM 707 C CA . GLY A 1 95 ? -3.119 -16.517 -13.934 1.00 76.44 95 GLY A CA 1
ATOM 708 C C . GLY A 1 95 ? -2.586 -16.665 -12.503 1.00 76.44 95 GLY A C 1
ATOM 709 O O . GLY A 1 95 ? -1.976 -17.686 -12.196 1.00 76.44 95 GLY A O 1
ATOM 710 N N . ALA A 1 96 ? -2.796 -15.674 -11.628 1.00 79.31 96 ALA A N 1
ATOM 711 C CA . ALA A 1 96 ? -2.481 -15.801 -10.210 1.00 79.31 96 ALA A CA 1
ATOM 712 C C . ALA A 1 96 ? -3.430 -16.795 -9.521 1.00 79.31 96 ALA A C 1
ATOM 714 O O . ALA A 1 96 ? -4.616 -16.521 -9.331 1.00 79.31 96 ALA A O 1
ATOM 715 N N . GLU A 1 97 ? -2.887 -17.942 -9.116 1.00 78.00 97 GLU A N 1
ATOM 716 C CA . GLU A 1 97 ? -3.587 -18.907 -8.268 1.00 78.00 97 GLU A CA 1
ATOM 717 C C . GLU A 1 97 ? -3.533 -18.481 -6.786 1.00 78.00 97 GLU A C 1
ATOM 719 O O . GLU A 1 97 ? -2.535 -17.897 -6.338 1.00 78.00 97 GLU A O 1
ATOM 724 N N . PRO A 1 98 ? -4.568 -18.785 -5.980 1.00 75.31 98 PRO A N 1
ATOM 725 C CA . PRO A 1 98 ? -4.564 -18.490 -4.551 1.00 75.31 98 PRO A CA 1
ATOM 726 C C . PRO A 1 98 ? -3.356 -19.120 -3.841 1.00 75.31 98 PRO A C 1
ATOM 728 O O . PRO A 1 98 ? -3.185 -20.336 -3.834 1.00 75.31 98 PRO A O 1
ATOM 731 N N . GLY A 1 99 ? -2.528 -18.286 -3.205 1.00 76.06 99 GLY A N 1
ATOM 732 C CA . GLY A 1 99 ? -1.332 -18.734 -2.481 1.00 76.06 99 GLY A CA 1
ATOM 733 C C . GLY A 1 99 ? -0.066 -18.857 -3.333 1.00 76.06 99 GLY A C 1
ATOM 734 O O . GLY A 1 99 ? 0.953 -19.314 -2.814 1.00 76.06 99 GLY A O 1
ATOM 735 N N . ALA A 1 100 ? -0.099 -18.433 -4.601 1.00 79.44 100 ALA A N 1
ATOM 736 C CA . ALA A 1 100 ? 1.111 -18.298 -5.400 1.00 79.44 100 ALA A CA 1
ATOM 737 C C . ALA A 1 100 ? 2.118 -17.349 -4.711 1.00 79.44 100 ALA A C 1
ATOM 739 O O . ALA A 1 100 ? 1.717 -16.307 -4.179 1.00 79.44 100 ALA A O 1
ATOM 740 N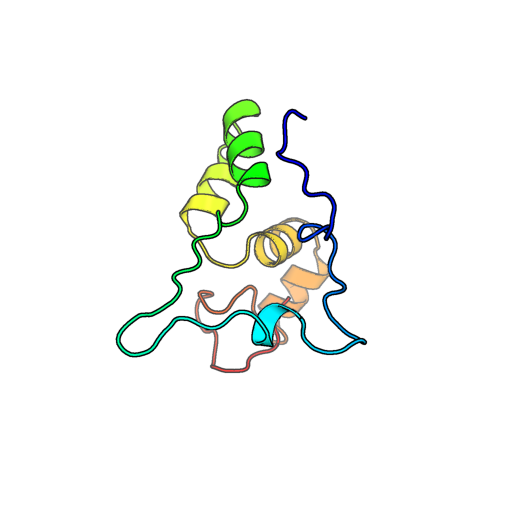 N . PRO A 1 101 ? 3.417 -17.693 -4.698 1.00 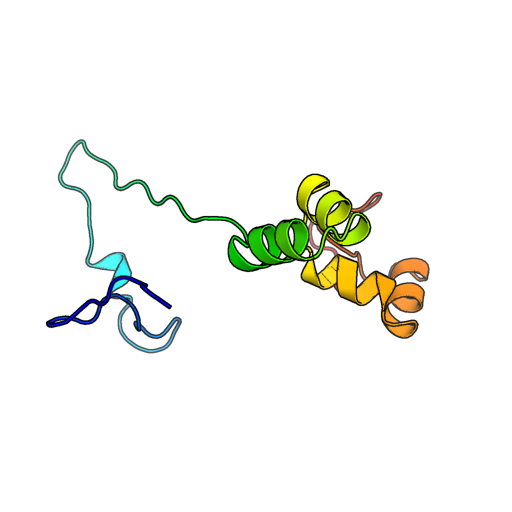82.19 101 PRO A N 1
ATOM 741 C CA . PRO A 1 101 ? 4.442 -16.826 -4.133 1.00 82.19 101 PRO A CA 1
ATOM 742 C C . PRO A 1 101 ? 4.501 -15.507 -4.914 1.00 82.19 101 PRO A C 1
ATOM 744 O O . PRO A 1 101 ? 4.540 -15.501 -6.145 1.00 82.19 101 PRO A O 1
ATOM 747 N N . LEU A 1 102 ? 4.473 -14.397 -4.180 1.00 84.44 102 LEU A N 1
ATOM 748 C CA . LEU A 1 102 ? 4.497 -13.048 -4.738 1.00 84.44 102 LEU A CA 1
ATOM 749 C C . LEU A 1 102 ? 5.942 -12.564 -4.896 1.00 84.44 102 LEU A C 1
ATOM 751 O O . LEU A 1 102 ? 6.814 -12.974 -4.125 1.00 84.44 102 LEU A O 1
ATOM 755 N N . VAL A 1 103 ? 6.167 -11.711 -5.897 1.00 83.31 103 VAL A N 1
ATOM 756 C CA . VAL A 1 103 ? 7.411 -10.942 -6.087 1.00 83.31 103 VAL A CA 1
ATOM 757 C C . VAL A 1 103 ? 7.671 -10.022 -4.901 1.00 83.31 103 VAL A C 1
ATOM 759 O O . VAL A 1 103 ? 6.735 -9.269 -4.541 1.00 83.31 103 VAL A O 1
#

pLDDT: mean 86.41, std 10.28, range [52.47, 97.25]

Foldseek 3Di:
DPDDFDVPPGPPDDDPDDDDPVVVVDADDPPDHDDDDDDDVVVLVVVCVVVVPPVSVVLVVVDFDPVLVVCCVPDPVSVVCVVVQQEASGCPGPPRDPPGHHD

InterPro domains:
  IPR001098 DNA-directed DNA polymerase, family A, palm domain [PF00476] (1-83)
  IPR002298 DNA polymerase A [PR00868] (33-56)
  IPR002298 DNA polymerase A [PR00868] (63-76)
  IPR002298 DNA polymerase A [PTHR10133] (1-76)
  IPR043502 DNA/RNA polymerase superfamily [SSF56672] (1-82)

Radius of gyration: 19.0 Å; chains: 1; bounding box: 39×39×43 Å

Secondary structure (DSSP, 8-state):
-------SS-TT---SSSS--HHHH--PPTT--------TTHHHHHHHHHTT-HHHHHHHHH-S-HHHHHHHHH-HHHHHHHHTTS-BS-TTSTT--TTPPB-

Organism: NCBI:txid327968

Sequence (103 aa):
TGRLSSRQPNLMGEPAGKSVPLRKAFAAPPGKRLIVADYGQLELRVLAHLADCKSMVDLLCAGGDIHSRTAHLMFEEVRDAVSAGRVVVDASWPGAEPGAPLV